Protein AF-A0A9Q0S5A1-F1 (afdb_monomer_lite)

Structure (mmCIF, N/CA/C/O backbone):
data_AF-A0A9Q0S5A1-F1
#
_entry.id   AF-A0A9Q0S5A1-F1
#
loop_
_atom_site.group_PDB
_atom_site.id
_atom_site.type_symbol
_atom_site.label_atom_id
_atom_site.label_alt_id
_atom_site.label_comp_id
_atom_site.label_asym_id
_atom_site.label_entity_id
_atom_site.label_seq_id
_atom_site.pdbx_PDB_ins_code
_atom_site.Cartn_x
_atom_site.Cartn_y
_atom_site.Cartn_z
_atom_site.occupancy
_atom_site.B_iso_or_equiv
_atom_site.auth_seq_id
_atom_site.auth_comp_id
_atom_site.auth_asym_id
_atom_site.auth_atom_id
_atom_site.pdbx_PDB_model_num
ATOM 1 N N . MET A 1 1 ? 0.619 13.083 -27.489 1.00 33.41 1 MET A N 1
ATOM 2 C CA . MET A 1 1 ? 0.901 11.912 -26.634 1.00 33.41 1 MET A CA 1
ATOM 3 C C . MET A 1 1 ? 0.670 12.366 -25.205 1.00 33.41 1 MET A C 1
ATOM 5 O O . MET A 1 1 ? 1.520 13.048 -24.655 1.00 33.41 1 MET A O 1
ATOM 9 N N . VAL A 1 2 ? -0.544 12.167 -24.691 1.00 30.30 2 VAL A N 1
ATOM 10 C CA . VAL A 1 2 ? -0.951 12.685 -23.378 1.00 30.30 2 VAL A CA 1
ATOM 11 C C . VAL A 1 2 ? -0.506 11.671 -22.331 1.00 30.30 2 VAL A C 1
ATOM 13 O O . VAL A 1 2 ? -1.114 10.612 -22.210 1.00 30.30 2 VAL A O 1
ATOM 16 N N . GLY A 1 3 ? 0.586 11.967 -21.628 1.00 35.09 3 GLY A N 1
ATOM 17 C CA . GLY A 1 3 ? 0.869 11.328 -20.349 1.00 35.09 3 GLY A CA 1
ATOM 18 C C . GLY A 1 3 ? -0.131 11.883 -19.344 1.00 35.09 3 GLY A C 1
ATOM 19 O O . GLY A 1 3 ? -0.106 13.076 -19.058 1.00 35.09 3 GLY A O 1
ATOM 20 N N . GLN A 1 4 ? -1.067 11.052 -18.892 1.00 37.03 4 GLN A N 1
ATOM 21 C CA . GLN A 1 4 ? -1.983 11.409 -17.814 1.00 37.03 4 GLN A CA 1
ATOM 22 C C . GLN A 1 4 ? -1.181 11.466 -16.515 1.00 37.03 4 GLN A C 1
ATOM 24 O O . GLN A 1 4 ? -0.964 10.450 -15.857 1.00 37.03 4 GLN A O 1
ATOM 29 N N . GLU A 1 5 ? -0.708 12.658 -16.170 1.00 40.53 5 GLU A N 1
ATOM 30 C CA . GLU A 1 5 ? -0.293 12.966 -14.810 1.00 40.53 5 GLU A CA 1
ATOM 31 C C . GLU A 1 5 ? -1.579 13.019 -13.975 1.00 40.53 5 GLU A C 1
ATOM 33 O O . GLU A 1 5 ? -2.364 13.962 -14.061 1.00 40.53 5 GLU A O 1
ATOM 38 N N . ASN A 1 6 ? -1.879 11.922 -13.274 1.00 40.06 6 ASN A N 1
ATOM 39 C CA . ASN A 1 6 ? -3.032 11.845 -12.386 1.00 40.06 6 ASN A CA 1
ATOM 40 C C . ASN A 1 6 ? -2.784 12.777 -11.193 1.00 40.06 6 ASN A C 1
ATOM 42 O O . ASN A 1 6 ? -2.072 12.427 -10.254 1.00 40.06 6 ASN A O 1
ATOM 46 N N . GLU A 1 7 ? -3.375 13.967 -11.251 1.00 48.75 7 GLU A N 1
ATOM 47 C CA . GLU A 1 7 ? -3.424 14.943 -10.166 1.00 48.75 7 GLU A CA 1
ATOM 48 C C . GLU A 1 7 ? -3.987 14.308 -8.879 1.00 48.75 7 GLU A C 1
ATOM 50 O O . GLU A 1 7 ? -5.201 14.142 -8.728 1.00 48.75 7 GLU A O 1
ATOM 55 N N . ILE A 1 8 ? -3.135 13.993 -7.894 1.00 48.28 8 ILE A N 1
ATOM 56 C CA . ILE A 1 8 ? -3.611 13.674 -6.538 1.00 48.28 8 ILE A CA 1
ATOM 57 C C . ILE A 1 8 ? -3.794 14.980 -5.748 1.00 48.28 8 ILE A C 1
ATOM 59 O O . ILE A 1 8 ? -2.907 15.488 -5.066 1.00 48.28 8 ILE A O 1
ATOM 63 N N . TYR A 1 9 ? -4.992 15.534 -5.949 1.00 48.53 9 TYR A N 1
ATOM 64 C CA . TYR A 1 9 ? -5.800 16.427 -5.110 1.00 48.53 9 TYR A CA 1
ATOM 65 C C . TYR A 1 9 ? -5.239 16.827 -3.716 1.00 48.53 9 TYR A C 1
ATOM 67 O O . TYR A 1 9 ? -5.012 16.000 -2.847 1.00 48.53 9 TYR A O 1
ATOM 75 N N . SER A 1 10 ? -5.201 18.137 -3.442 1.00 41.75 10 SER A N 1
ATOM 76 C CA . SER A 1 10 ? -5.261 18.781 -2.109 1.00 41.75 10 SER A CA 1
ATOM 77 C C . SER A 1 10 ? -4.347 18.237 -0.986 1.00 41.75 10 SER A C 1
ATOM 79 O O . SER A 1 10 ? -4.746 17.469 -0.108 1.00 4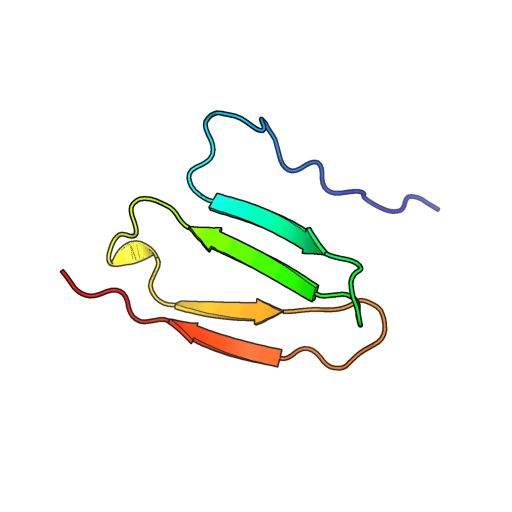1.75 10 SER A O 1
ATOM 81 N N . LYS A 1 11 ? -3.123 18.773 -0.938 1.00 51.34 11 LYS A N 1
ATOM 82 C CA . LYS A 1 11 ? -2.007 18.432 -0.031 1.00 51.34 11 LYS A CA 1
ATOM 83 C C . LYS A 1 11 ? -2.240 18.581 1.491 1.00 51.34 11 LYS A C 1
ATOM 85 O O . LYS A 1 11 ? -1.306 18.340 2.251 1.00 51.34 11 LYS A O 1
ATOM 90 N N . THR A 1 12 ? -3.433 18.953 1.971 1.00 51.22 12 THR A N 1
ATOM 91 C CA . THR A 1 12 ? -3.628 19.330 3.393 1.00 51.22 12 THR A CA 1
ATOM 92 C C . THR A 1 12 ? -4.785 18.611 4.101 1.00 51.22 12 THR A C 1
ATOM 94 O O . THR A 1 12 ? -4.800 18.566 5.329 1.00 51.22 12 THR A O 1
ATOM 97 N N . THR A 1 13 ? -5.722 17.979 3.382 1.00 53.50 13 THR A N 1
ATOM 98 C CA . THR A 1 13 ? -6.885 17.287 3.991 1.00 53.50 13 THR A CA 1
ATOM 99 C C . THR A 1 13 ? -6.944 15.786 3.709 1.00 53.50 13 THR A C 1
ATOM 101 O O . THR A 1 13 ? -7.796 15.088 4.263 1.00 53.50 13 THR A O 1
ATOM 104 N N . GLN A 1 14 ? -6.038 15.258 2.884 1.00 64.81 14 GLN A N 1
ATOM 105 C CA . GLN A 1 14 ? -6.059 13.852 2.511 1.00 64.81 14 GLN A CA 1
ATOM 106 C C . GLN A 1 14 ? -5.381 12.971 3.556 1.00 64.81 14 GLN A C 1
ATOM 108 O O . GLN A 1 14 ? -4.222 13.134 3.933 1.00 64.81 14 GLN A O 1
ATOM 113 N N . ARG A 1 15 ? -6.158 12.003 4.035 1.00 77.88 15 ARG A N 1
ATOM 114 C CA . ARG A 1 15 ? -5.735 10.957 4.962 1.00 77.88 15 ARG A CA 1
ATOM 115 C C . ARG A 1 15 ? -4.628 10.069 4.376 1.00 77.88 15 ARG A C 1
ATOM 117 O O . ARG A 1 15 ? -3.829 9.523 5.129 1.00 77.88 15 ARG A O 1
ATOM 124 N N . ILE A 1 16 ? -4.598 9.935 3.054 1.00 78.75 16 ILE A N 1
ATOM 125 C CA . ILE A 1 16 ? -3.643 9.132 2.295 1.00 78.75 16 ILE A CA 1
ATOM 126 C C . ILE A 1 16 ? -2.712 10.094 1.562 1.00 78.75 16 ILE A C 1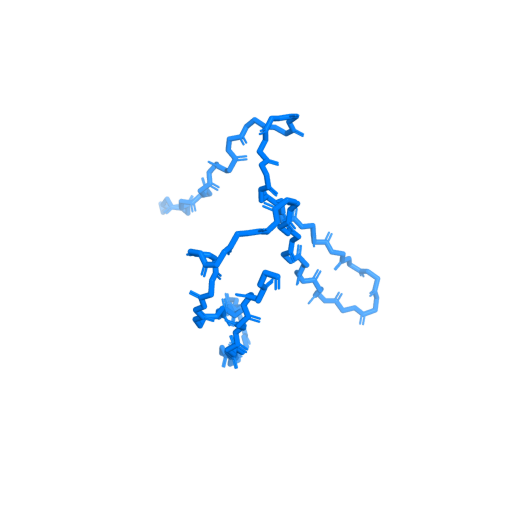
ATOM 128 O O . ILE A 1 16 ? -3.186 11.004 0.892 1.00 78.75 16 ILE A O 1
ATOM 132 N N . THR A 1 17 ? -1.406 9.909 1.701 1.00 81.00 17 THR A N 1
ATOM 133 C CA . THR A 1 17 ? -0.392 10.740 1.044 1.00 81.00 17 THR A CA 1
ATOM 134 C C . THR A 1 17 ? 0.685 9.858 0.441 1.00 81.00 17 THR A C 1
ATOM 136 O O . THR A 1 17 ? 1.171 8.949 1.118 1.00 81.00 17 THR A 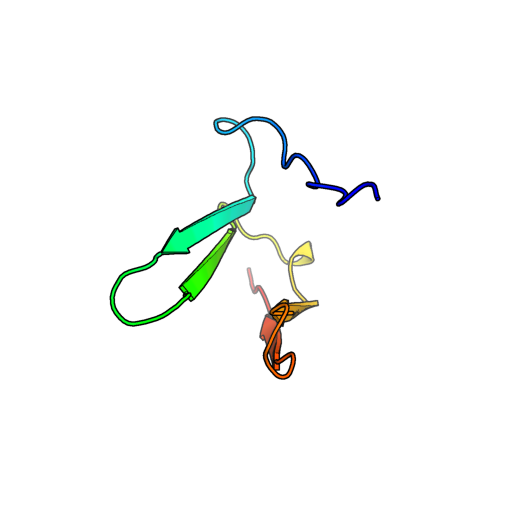O 1
ATOM 139 N N . GLU A 1 18 ? 1.089 10.158 -0.785 1.00 75.94 18 GLU A N 1
ATOM 140 C CA . GLU A 1 18 ? 2.267 9.575 -1.419 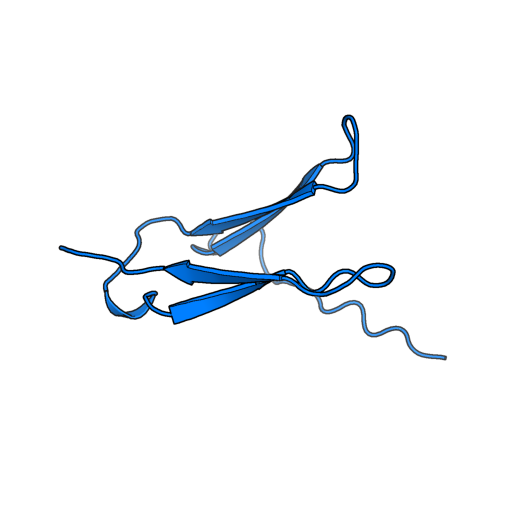1.00 75.94 18 GLU A CA 1
ATOM 141 C C . GLU A 1 18 ? 3.452 10.536 -1.274 1.00 75.94 18 GLU A C 1
ATOM 143 O O . GLU A 1 18 ? 3.323 11.744 -1.473 1.00 75.94 18 GLU A O 1
ATOM 148 N N . ASP A 1 19 ? 4.604 9.999 -0.893 1.00 78.31 19 ASP A N 1
ATOM 149 C CA . ASP A 1 19 ? 5.855 10.730 -0.746 1.00 78.31 19 ASP A CA 1
ATOM 150 C C . ASP A 1 19 ? 6.931 9.985 -1.530 1.00 78.31 19 ASP A C 1
ATOM 152 O O . ASP A 1 19 ? 7.229 8.832 -1.223 1.00 78.31 19 ASP A O 1
ATOM 156 N N . THR A 1 20 ? 7.481 10.621 -2.560 1.00 75.06 20 THR A N 1
ATOM 157 C CA . THR A 1 20 ? 8.547 10.028 -3.372 1.00 75.06 20 THR A CA 1
ATOM 158 C C . THR A 1 20 ? 9.880 10.619 -2.951 1.00 75.06 20 THR A C 1
ATOM 160 O O . THR A 1 20 ? 10.058 11.836 -2.977 1.00 75.06 20 THR A O 1
ATOM 163 N N . ASP A 1 21 ? 10.806 9.751 -2.567 1.00 75.62 21 ASP A N 1
ATOM 164 C CA . ASP A 1 21 ? 12.171 10.111 -2.212 1.00 75.62 21 ASP A CA 1
ATOM 165 C C . ASP A 1 21 ? 13.134 9.638 -3.289 1.00 75.62 21 ASP A C 1
ATOM 167 O O . ASP A 1 21 ? 12.963 8.559 -3.861 1.00 75.62 21 ASP A O 1
ATOM 171 N N . TRP A 1 22 ? 14.142 10.461 -3.538 1.00 67.00 22 TRP A N 1
ATOM 172 C CA . TRP A 1 22 ? 15.192 10.204 -4.516 1.00 67.00 22 TRP A CA 1
ATOM 173 C C . TRP A 1 22 ? 16.541 9.904 -3.848 1.00 67.00 22 TRP A C 1
ATOM 175 O O . TRP A 1 22 ? 17.539 9.737 -4.547 1.00 67.00 22 TRP A O 1
ATOM 185 N N . ALA A 1 23 ? 16.597 9.832 -2.513 1.00 55.12 23 ALA A N 1
ATOM 186 C CA . ALA A 1 23 ? 17.794 9.419 -1.792 1.00 55.12 23 ALA A CA 1
ATOM 187 C C . ALA A 1 23 ? 18.024 7.898 -1.930 1.00 55.12 23 ALA A C 1
ATOM 189 O O . ALA A 1 23 ? 17.221 7.096 -1.458 1.00 55.12 23 ALA A O 1
ATOM 190 N N . ASP A 1 24 ? 19.128 7.523 -2.590 1.00 55.88 24 ASP A N 1
ATOM 191 C CA . ASP A 1 24 ? 19.619 6.142 -2.778 1.00 55.88 24 ASP A CA 1
ATOM 192 C C . ASP A 1 24 ? 18.647 5.163 -3.473 1.00 55.88 24 ASP A C 1
ATOM 194 O O . ASP A 1 24 ? 18.675 3.950 -3.257 1.00 55.88 24 ASP A O 1
ATOM 198 N N . GLY A 1 25 ? 17.803 5.684 -4.365 1.00 66.12 25 GLY A N 1
ATOM 199 C CA . GLY A 1 25 ? 16.863 4.912 -5.180 1.00 66.12 25 GLY A CA 1
ATOM 200 C C . GLY A 1 25 ? 15.503 5.597 -5.269 1.00 66.12 25 GLY A C 1
ATOM 201 O O . GLY A 1 25 ? 15.160 6.416 -4.424 1.00 66.12 25 GLY A O 1
ATOM 202 N N . LEU A 1 26 ? 14.715 5.281 -6.301 1.00 72.88 26 LEU A N 1
ATOM 203 C CA . LEU A 1 26 ? 13.334 5.761 -6.391 1.00 72.88 26 LEU A CA 1
ATOM 204 C C . LEU A 1 26 ? 12.485 5.015 -5.354 1.00 72.88 26 LEU A C 1
ATOM 206 O O . LEU A 1 26 ? 12.113 3.860 -5.572 1.00 72.88 26 LEU A O 1
ATOM 210 N N . ILE A 1 27 ? 12.184 5.667 -4.232 1.00 76.44 27 ILE A N 1
ATOM 211 C CA . ILE A 1 27 ? 11.365 5.097 -3.158 1.00 76.44 27 ILE A CA 1
ATOM 212 C C . ILE A 1 27 ? 10.033 5.853 -3.104 1.00 76.44 27 ILE A C 1
ATOM 214 O O . ILE A 1 27 ? 9.983 6.984 -2.624 1.00 76.44 27 ILE A O 1
ATOM 218 N N . SER A 1 28 ? 8.941 5.220 -3.551 1.00 80.56 28 SER A N 1
ATOM 219 C CA . SER A 1 28 ? 7.575 5.720 -3.310 1.00 80.56 28 SER A CA 1
ATOM 220 C C . SER A 1 28 ? 7.059 5.204 -1.963 1.00 80.56 28 SER A C 1
ATOM 222 O O . SER A 1 28 ? 7.054 4.000 -1.693 1.00 80.56 28 SER A O 1
ATOM 224 N N . ARG A 1 29 ? 6.650 6.127 -1.086 1.00 83.19 29 ARG A N 1
ATOM 225 C CA . ARG A 1 29 ? 6.110 5.852 0.248 1.00 83.19 29 ARG A CA 1
ATOM 226 C C . ARG A 1 29 ? 4.644 6.249 0.312 1.00 83.19 29 ARG A C 1
ATOM 228 O O . ARG A 1 29 ? 4.311 7.431 0.349 1.00 83.19 29 ARG A O 1
ATOM 235 N N . LEU A 1 30 ? 3.774 5.254 0.442 1.00 84.25 30 LEU A N 1
ATOM 236 C CA . LEU A 1 30 ? 2.360 5.451 0.744 1.00 84.25 30 LEU A CA 1
ATOM 237 C C . LEU A 1 30 ? 2.156 5.569 2.261 1.00 84.25 30 LEU A C 1
ATOM 239 O O . LEU A 1 30 ? 2.499 4.660 3.015 1.00 84.25 30 LEU A O 1
ATOM 243 N N . LYS A 1 31 ? 1.576 6.678 2.722 1.00 84.75 31 LYS A N 1
ATOM 244 C CA . LYS A 1 31 ? 1.245 6.913 4.136 1.00 84.75 31 LYS A CA 1
ATOM 245 C C . LYS A 1 31 ? -0.264 7.071 4.288 1.00 84.75 31 LYS A C 1
ATOM 247 O O . LYS A 1 31 ? -0.855 7.939 3.655 1.00 84.75 31 LYS A O 1
ATOM 252 N N . ILE A 1 32 ? -0.873 6.276 5.166 1.00 85.44 32 ILE A N 1
ATOM 253 C CA . ILE A 1 32 ? -2.300 6.347 5.507 1.00 85.44 32 ILE A CA 1
ATOM 254 C C . ILE A 1 32 ? -2.418 6.757 6.977 1.00 85.44 32 ILE A C 1
ATOM 256 O O . ILE A 1 32 ? -2.042 6.014 7.880 1.00 85.44 32 ILE A O 1
ATOM 260 N N . ARG A 1 33 ? -2.912 7.965 7.239 1.00 85.12 33 ARG A N 1
ATOM 261 C CA . ARG A 1 33 ? -3.190 8.464 8.594 1.00 85.12 33 ARG A CA 1
ATOM 262 C C . ARG A 1 33 ? -4.534 7.918 9.077 1.00 85.12 33 ARG A C 1
ATOM 264 O O . ARG A 1 33 ? -5.407 7.672 8.265 1.00 85.12 33 ARG A O 1
ATOM 271 N N . ARG A 1 34 ? -4.750 7.761 10.389 1.00 85.12 34 ARG A N 1
ATOM 272 C CA . ARG A 1 34 ? -6.048 7.301 10.945 1.00 85.12 34 ARG A CA 1
ATOM 273 C C . ARG A 1 34 ? -6.593 6.063 10.203 1.00 85.12 34 ARG A C 1
ATOM 275 O O . ARG A 1 34 ? -7.663 6.128 9.597 1.00 85.12 34 ARG A O 1
ATOM 282 N N . ALA A 1 35 ? -5.795 4.995 10.150 1.00 84.06 35 ALA A N 1
ATOM 283 C CA . ALA A 1 35 ? -6.179 3.751 9.490 1.00 84.06 35 ALA A CA 1
ATOM 284 C C . ALA A 1 35 ? -7.441 3.156 10.138 1.00 84.06 35 ALA A C 1
ATOM 286 O O . ALA A 1 35 ? -7.622 3.235 11.351 1.00 84.06 35 ALA A O 1
ATOM 287 N N . THR A 1 36 ? -8.312 2.591 9.315 1.00 88.56 36 THR A N 1
ATOM 288 C CA . THR A 1 36 ? -9.548 1.908 9.699 1.00 88.56 36 THR A CA 1
ATOM 289 C C . THR A 1 36 ? -9.518 0.484 9.142 1.00 88.56 36 THR A C 1
ATOM 291 O O . THR A 1 36 ? -8.799 0.237 8.173 1.00 88.56 36 THR A O 1
ATOM 294 N N . PRO A 1 37 ? -10.308 -0.464 9.675 1.00 88.88 37 PRO A N 1
ATOM 295 C CA . PRO A 1 37 ? -10.344 -1.836 9.156 1.00 88.88 37 PRO A CA 1
ATOM 296 C C . PRO A 1 37 ? -10.651 -1.931 7.657 1.00 88.88 37 PRO A C 1
ATOM 298 O O . PRO A 1 37 ? -10.169 -2.846 6.990 1.00 88.88 37 PRO A O 1
ATOM 301 N N . ASN A 1 38 ? -11.387 -0.953 7.115 1.00 87.44 38 ASN A N 1
ATOM 302 C C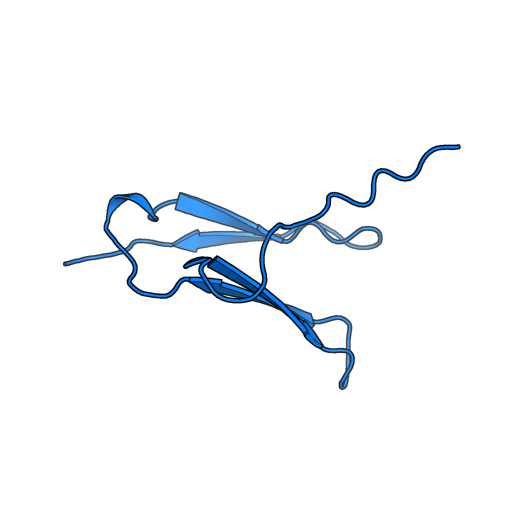A . ASN A 1 38 ? -11.722 -0.849 5.693 1.00 87.44 38 ASN A CA 1
ATOM 303 C C . ASN A 1 38 ? -10.515 -0.519 4.794 1.00 87.44 38 ASN A C 1
ATOM 305 O O . ASN A 1 38 ? -10.616 -0.607 3.576 1.00 87.44 38 ASN A O 1
ATOM 309 N N . ASP A 1 39 ? -9.377 -0.147 5.378 1.00 87.62 39 ASP A N 1
ATOM 310 C CA . ASP A 1 39 ? -8.121 0.053 4.650 1.00 87.62 39 ASP A CA 1
ATOM 311 C C . ASP A 1 39 ? -7.327 -1.239 4.487 1.00 87.62 39 ASP A C 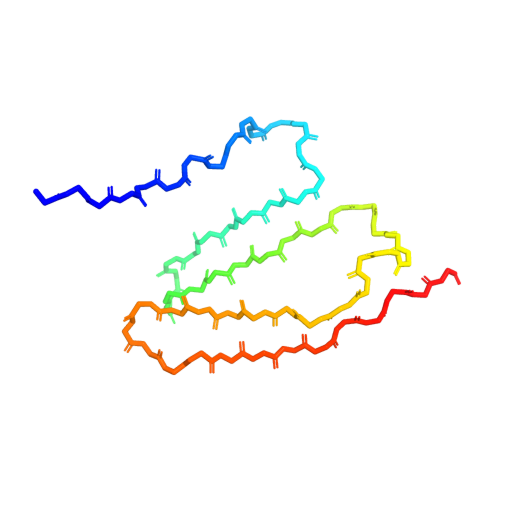1
ATOM 313 O O . ASP A 1 39 ? -6.268 -1.238 3.862 1.00 87.62 39 ASP A O 1
ATOM 317 N N . SER A 1 40 ? -7.803 -2.344 5.060 1.00 91.62 40 SER A N 1
ATOM 318 C CA . SER A 1 40 ? -7.203 -3.651 4.824 1.00 91.62 40 SER A CA 1
ATOM 319 C C . SER A 1 40 ? -7.343 -4.031 3.355 1.00 91.62 40 SER A C 1
ATOM 321 O O . SER A 1 40 ? -8.407 -3.878 2.759 1.00 91.62 40 SER A O 1
ATOM 323 N N . GLY A 1 41 ? -6.281 -4.568 2.771 1.00 92.62 41 GLY A N 1
ATOM 324 C CA . GLY A 1 41 ? -6.288 -4.942 1.368 1.00 92.62 41 GLY A CA 1
ATOM 325 C C . GLY A 1 41 ? -4.896 -5.165 0.811 1.00 92.62 41 GLY A C 1
ATOM 326 O O . GLY A 1 41 ? -3.894 -5.130 1.526 1.00 92.62 41 GLY A O 1
ATOM 327 N N . ASN A 1 42 ? -4.843 -5.411 -0.493 1.00 92.12 42 ASN A N 1
ATOM 328 C CA . ASN A 1 42 ? -3.595 -5.636 -1.200 1.00 92.12 42 ASN A CA 1
ATOM 329 C C . ASN A 1 42 ? -3.083 -4.327 -1.811 1.00 92.12 42 ASN A C 1
ATOM 331 O O . ASN A 1 42 ? -3.687 -3.786 -2.738 1.00 92.12 42 ASN A O 1
ATOM 335 N N . TYR A 1 43 ? -1.962 -3.836 -1.300 1.00 89.81 43 TYR A N 1
ATOM 336 C CA . TYR A 1 43 ? -1.306 -2.624 -1.764 1.00 89.81 43 TYR A CA 1
ATOM 337 C C . TYR A 1 43 ? -0.208 -2.998 -2.746 1.00 89.81 43 TYR A C 1
ATOM 339 O O . TYR A 1 43 ? 0.708 -3.743 -2.408 1.00 89.81 43 TYR A O 1
ATOM 347 N N . SER A 1 44 ? -0.303 -2.478 -3.969 1.00 87.88 44 SER A N 1
ATOM 348 C CA . SER A 1 44 ? 0.646 -2.779 -5.041 1.00 87.88 44 SER A CA 1
ATOM 349 C C . SER A 1 44 ? 1.467 -1.550 -5.398 1.00 87.88 44 SER A C 1
ATOM 351 O O . SER A 1 44 ? 0.913 -0.504 -5.725 1.00 87.88 44 SER A O 1
ATOM 353 N N . CYS A 1 45 ? 2.787 -1.696 -5.369 1.00 85.38 45 CYS A N 1
ATOM 354 C CA . CYS A 1 45 ? 3.718 -0.745 -5.950 1.00 85.38 45 CYS A CA 1
ATOM 355 C C . CYS A 1 45 ? 3.941 -1.126 -7.415 1.00 85.38 45 CYS A C 1
ATOM 357 O O . CYS A 1 45 ? 4.413 -2.227 -7.712 1.00 85.38 45 CYS A O 1
ATOM 359 N N . VAL A 1 46 ? 3.575 -0.224 -8.325 1.00 86.81 46 VAL A N 1
ATOM 360 C CA . VAL A 1 46 ? 3.650 -0.439 -9.775 1.00 86.81 46 VAL A CA 1
ATOM 361 C C . VAL A 1 46 ? 4.597 0.602 -10.380 1.00 86.81 46 VAL A C 1
ATOM 363 O O . VAL A 1 46 ? 4.152 1.671 -10.794 1.00 86.81 46 VAL A O 1
ATOM 366 N N . PRO A 1 47 ? 5.914 0.335 -10.394 1.00 83.00 47 PRO A N 1
ATOM 367 C CA . PRO A 1 47 ? 6.889 1.241 -10.987 1.00 83.00 47 PRO A CA 1
ATOM 368 C C . PRO A 1 47 ? 6.864 1.159 -12.520 1.00 83.00 47 PRO A C 1
ATOM 370 O O . PRO A 1 47 ? 6.614 0.103 -13.095 1.00 83.00 47 PRO A O 1
ATOM 373 N N . THR A 1 48 ? 7.209 2.255 -13.200 1.00 81.62 48 THR A N 1
ATOM 374 C CA . THR A 1 48 ? 7.188 2.335 -14.675 1.00 81.62 48 THR A CA 1
ATOM 375 C C . THR A 1 48 ? 8.202 1.407 -15.357 1.00 81.62 48 THR A C 1
ATOM 377 O O . THR A 1 48 ? 7.968 0.959 -16.476 1.00 81.62 48 THR A O 1
ATOM 380 N N . ILE A 1 49 ? 9.341 1.132 -14.706 1.00 78.06 49 ILE A N 1
ATOM 381 C CA . ILE A 1 49 ? 10.511 0.472 -15.325 1.00 78.06 49 ILE A CA 1
ATOM 382 C C . ILE A 1 49 ? 10.964 -0.786 -14.561 1.00 78.06 49 ILE A C 1
ATOM 384 O O . ILE A 1 49 ? 12.041 -1.321 -14.816 1.00 78.06 49 ILE A O 1
ATOM 388 N N . ALA A 1 50 ? 10.171 -1.272 -13.605 1.00 79.12 50 ALA A N 1
ATOM 389 C CA . ALA A 1 50 ? 10.510 -2.450 -12.810 1.00 79.12 50 ALA A CA 1
ATOM 390 C C . ALA A 1 50 ? 9.287 -3.351 -12.600 1.00 79.12 50 ALA A C 1
ATOM 392 O O . ALA A 1 50 ? 8.160 -2.997 -12.940 1.00 79.12 50 ALA A O 1
ATOM 393 N N . LYS A 1 51 ? 9.514 -4.556 -12.068 1.00 85.75 51 LYS A N 1
ATOM 394 C CA . LYS A 1 51 ? 8.418 -5.489 -11.788 1.00 85.75 51 LYS A CA 1
ATOM 395 C C . LYS A 1 51 ? 7.535 -4.936 -10.661 1.00 85.75 51 LYS A C 1
ATOM 397 O O . LYS A 1 51 ? 8.086 -4.497 -9.650 1.00 85.75 51 LYS A O 1
ATOM 402 N N . PRO A 1 52 ? 6.197 -4.986 -10.802 1.00 86.31 52 PRO A N 1
ATOM 403 C CA . PRO A 1 52 ? 5.301 -4.622 -9.720 1.00 86.31 52 PRO A CA 1
ATOM 404 C C . PRO A 1 52 ? 5.451 -5.601 -8.557 1.00 86.31 52 PRO A C 1
ATOM 406 O O . PRO A 1 52 ? 5.725 -6.788 -8.749 1.00 86.31 52 PRO A O 1
ATOM 409 N N . THR A 1 53 ? 5.258 -5.088 -7.351 1.00 87.69 53 THR A N 1
ATOM 410 C CA . THR A 1 53 ? 5.284 -5.875 -6.119 1.00 87.69 53 THR A CA 1
ATOM 411 C C . THR A 1 53 ? 4.111 -5.483 -5.241 1.00 87.69 53 THR A C 1
ATOM 413 O O . THR A 1 53 ? 3.686 -4.327 -5.249 1.00 87.69 53 THR A O 1
ATOM 416 N N . SER A 1 54 ? 3.581 -6.441 -4.493 1.00 90.56 54 SER A N 1
ATOM 417 C CA . SER A 1 54 ? 2.348 -6.263 -3.737 1.00 90.56 54 SER A CA 1
ATOM 418 C C . SER A 1 54 ? 2.488 -6.811 -2.324 1.00 90.56 54 SER A C 1
ATOM 420 O O . SER A 1 54 ? 3.140 -7.832 -2.104 1.00 90.56 54 SER A O 1
ATOM 422 N N . VAL A 1 55 ? 1.860 -6.132 -1.368 1.00 91.56 55 VAL A N 1
ATOM 423 C CA . VAL A 1 55 ? 1.836 -6.498 0.048 1.00 91.56 55 VAL A CA 1
ATOM 424 C C . VAL A 1 55 ? 0.405 -6.450 0.566 1.00 91.56 55 VAL A C 1
ATOM 426 O O . VAL A 1 55 ? -0.343 -5.513 0.290 1.00 91.56 55 VAL A O 1
ATOM 429 N N . TYR A 1 56 ? 0.014 -7.455 1.344 1.00 92.50 56 TYR A N 1
ATOM 430 C CA . TYR A 1 56 ? -1.290 -7.456 1.996 1.00 92.50 56 TYR A CA 1
ATOM 431 C C . TYR A 1 56 ? -1.198 -6.771 3.358 1.00 92.50 56 TYR A C 1
ATOM 433 O O . TYR A 1 56 ? -0.395 -7.161 4.205 1.00 92.50 56 TYR A O 1
ATOM 441 N N . VAL A 1 57 ? -2.036 -5.762 3.571 1.00 92.00 57 VAL A N 1
ATOM 442 C CA . VAL A 1 57 ? -2.147 -5.032 4.833 1.00 92.00 57 VAL A CA 1
ATOM 443 C C . VAL A 1 57 ? -3.449 -5.433 5.510 1.00 92.00 57 VAL A C 1
ATOM 445 O O . VAL A 1 57 ? -4.513 -5.404 4.894 1.00 92.00 57 VAL A O 1
ATOM 448 N N . HIS A 1 58 ? -3.369 -5.776 6.794 1.00 94.38 58 HIS A N 1
ATOM 449 C CA . HIS A 1 58 ? -4.532 -6.033 7.634 1.00 94.38 58 HIS A CA 1
ATOM 450 C C . HIS A 1 58 ? -4.546 -5.043 8.798 1.00 94.38 58 HIS A C 1
ATOM 452 O O . HIS A 1 58 ? -3.648 -5.054 9.638 1.00 94.38 58 HIS A O 1
ATOM 458 N N . VAL A 1 59 ? -5.546 -4.164 8.820 1.00 90.19 59 VAL A N 1
ATOM 459 C CA . VAL A 1 59 ? -5.741 -3.175 9.881 1.00 90.19 59 VAL A CA 1
ATOM 460 C C . VAL A 1 59 ? -6.691 -3.757 10.919 1.00 90.19 59 VAL A C 1
ATOM 462 O O . VAL A 1 59 ? -7.841 -4.072 10.617 1.00 90.19 59 VAL A O 1
ATOM 465 N N . ILE A 1 60 ? -6.194 -3.872 12.144 1.00 91.00 60 ILE A N 1
ATOM 466 C CA . ILE A 1 60 ? -6.937 -4.346 13.314 1.00 91.00 60 ILE A CA 1
ATOM 467 C C . ILE A 1 60 ? -7.319 -3.163 14.218 1.00 91.00 60 ILE A C 1
ATOM 469 O O . ILE A 1 60 ? -6.661 -2.120 14.163 1.00 91.00 60 ILE A O 1
ATOM 473 N N . ILE A 1 61 ? -8.395 -3.321 15.001 1.00 76.38 61 ILE A N 1
ATOM 474 C CA . ILE A 1 61 ? -8.900 -2.323 15.967 1.00 76.38 61 ILE A CA 1
ATOM 475 C C . ILE A 1 61 ? -8.353 -2.541 17.372 1.00 76.38 61 ILE A C 1
ATOM 477 O O . ILE A 1 61 ? -8.166 -3.720 17.747 1.00 76.38 61 ILE A O 1
#

InterPro domains:
  IPR013783 Immunoglobulin-like fold [G3DSA:2.60.40.10] (3-60)
  IPR036179 Immunoglobulin-like domain superfamily [SSF48726] (7-48)

pLDDT: mean 73.97, std 18.28, range [30.3, 94.38]

Radius of gyration: 13.85 Å; chains: 1; bounding box: 31×27×43 Å

Sequence (61 aa):
MVGQENEIYSKTTQRITEDTDWADGLISRLKIRRATPNDSGNYSCVPTIAKPTSVYVHVII

Organism: NCBI:txid35572

Secondary structure (DSSP, 8-state):
----------TTT-SEEEEEE-TTS-EEEEEESS--GGG-EEEEE--TTS--EEEEE----

Foldseek 3Di:
DDDPPPDPDDPPPDQWDWDFDPPPHTDIDIGGHPDDQVPFAKDWDDDPPDDIDIDTDGDDD